Protein AF-A0A847C8D7-F1 (afdb_monomer_lite)

pLDDT: mean 75.86, std 12.77, range [42.84, 92.31]

Foldseek 3Di:
DDDDDDPDDDPPDDVVNVVVVVVCCDVLPDLVVLQVLLVVLQVLLVVLQVVLVVLVVCCVVCVVPDPPPSVVSNVCSNVSSVVSNVSSVVSVVVSVVSVVVVPDPPDDCPDDPDDPPPPDDDD

Radius of gyration: 29.94 Å; chains: 1; bounding box: 91×59×67 Å

Structure (mmCIF, N/CA/C/O backbone):
data_AF-A0A847C8D7-F1
#
_entry.id   AF-A0A847C8D7-F1
#
loop_
_atom_site.group_PDB
_atom_site.id
_atom_site.type_symbol
_atom_site.label_atom_id
_atom_site.label_alt_id
_atom_site.label_comp_id
_atom_site.label_asym_id
_atom_site.label_entity_id
_atom_site.label_seq_id
_atom_site.pdbx_PDB_ins_code
_atom_site.Cartn_x
_atom_site.Cartn_y
_atom_site.Cartn_z
_atom_site.occupancy
_atom_site.B_iso_or_equiv
_atom_site.auth_seq_id
_atom_site.auth_comp_id
_atom_site.auth_asym_id
_atom_site.auth_atom_id
_atom_site.pdbx_PDB_model_num
ATOM 1 N N . VAL A 1 1 ? -31.766 29.082 33.097 1.00 53.59 1 VAL A N 1
ATOM 2 C CA . VAL A 1 1 ? -30.942 28.208 33.970 1.00 53.59 1 VAL A CA 1
ATOM 3 C C . VAL A 1 1 ? -29.556 28.835 34.082 1.00 53.5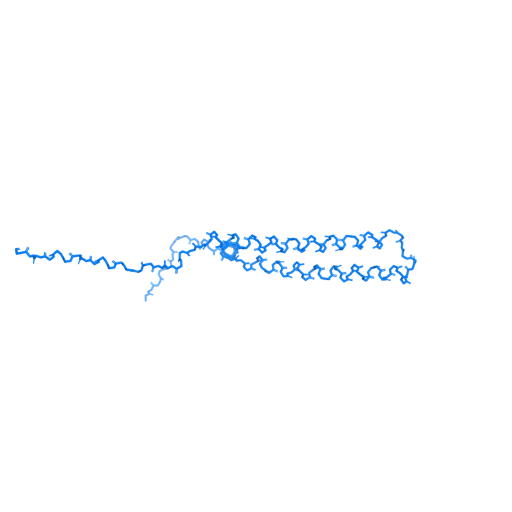9 1 VAL A C 1
ATOM 5 O O . VAL A 1 1 ? -28.876 28.913 33.071 1.00 53.59 1 VAL A O 1
ATOM 8 N N . GLN A 1 2 ? -29.170 29.376 35.245 1.00 43.12 2 GLN A N 1
ATOM 9 C CA . GLN A 1 2 ? -27.840 29.980 35.447 1.00 43.12 2 GLN A CA 1
ATOM 10 C C . GLN A 1 2 ? -26.783 28.876 35.597 1.00 43.12 2 GLN A C 1
ATOM 12 O O . GLN A 1 2 ? -26.901 28.018 36.472 1.00 43.12 2 GLN A O 1
ATOM 17 N N . HIS A 1 3 ? -25.760 28.873 34.744 1.00 52.81 3 HIS A N 1
ATOM 18 C CA . HIS A 1 3 ? -24.641 27.939 34.854 1.00 52.81 3 HIS A CA 1
ATOM 19 C C . HIS A 1 3 ? -23.623 28.470 35.869 1.00 52.81 3 HIS A C 1
ATOM 21 O O . HIS A 1 3 ? -22.976 29.485 35.635 1.00 52.81 3 HIS A O 1
ATOM 27 N N . ARG A 1 4 ? -23.498 27.790 37.017 1.00 53.84 4 ARG A N 1
ATOM 28 C CA . ARG A 1 4 ? -22.415 28.040 37.977 1.00 53.84 4 ARG A CA 1
ATOM 29 C C . ARG A 1 4 ? -21.088 27.601 37.366 1.00 53.84 4 ARG A C 1
ATOM 31 O O . ARG A 1 4 ? -20.943 26.448 36.959 1.00 53.84 4 ARG A O 1
ATOM 38 N N . GLU A 1 5 ? -20.119 28.504 37.356 1.00 59.75 5 GLU A N 1
ATOM 39 C CA . GLU A 1 5 ? -18.750 28.210 36.947 1.00 59.75 5 GLU A CA 1
ATOM 40 C C . GLU A 1 5 ? -18.086 27.257 37.960 1.00 59.75 5 GLU A C 1
ATOM 42 O O . GLU A 1 5 ? -18.267 27.383 39.177 1.00 59.75 5 GLU A O 1
ATOM 47 N N . ARG A 1 6 ? -17.385 26.227 37.466 1.00 62.72 6 ARG A N 1
ATOM 48 C CA . ARG A 1 6 ? -16.833 25.145 38.301 1.00 62.72 6 ARG A CA 1
ATOM 49 C C . ARG A 1 6 ? -15.727 25.690 39.214 1.00 62.72 6 ARG A C 1
ATOM 51 O O . ARG A 1 6 ? -14.747 26.237 38.727 1.00 62.72 6 ARG A O 1
ATOM 58 N N . LYS A 1 7 ? -15.857 25.485 40.532 1.00 63.56 7 LYS A N 1
ATOM 59 C CA . LYS A 1 7 ? -14.895 25.972 41.542 1.00 63.56 7 LYS A CA 1
ATOM 60 C C . LYS A 1 7 ? -13.564 25.206 41.583 1.00 63.56 7 LYS A C 1
ATOM 62 O O . LYS A 1 7 ? -12.594 25.744 42.102 1.00 63.56 7 LYS A O 1
ATOM 67 N N . THR A 1 8 ? -13.485 23.988 41.042 1.00 54.38 8 THR A N 1
ATOM 68 C CA . THR A 1 8 ? -12.250 23.185 40.989 1.00 54.38 8 THR A CA 1
ATOM 69 C C . THR A 1 8 ? -12.265 22.208 39.805 1.00 54.38 8 THR A C 1
ATOM 71 O O . THR A 1 8 ? -13.319 21.721 39.396 1.00 54.38 8 THR A O 1
ATOM 74 N N . GLY A 1 9 ? -11.074 21.923 39.260 1.00 57.12 9 GLY A N 1
ATOM 75 C CA . GLY A 1 9 ? -10.845 20.986 38.152 1.00 57.12 9 GLY A CA 1
ATOM 76 C C . GLY A 1 9 ? -10.686 21.674 36.792 1.00 57.12 9 GLY A C 1
ATOM 77 O O . GLY A 1 9 ? -11.653 22.158 36.208 1.00 57.12 9 GLY A O 1
ATOM 78 N N . ARG A 1 10 ? -9.4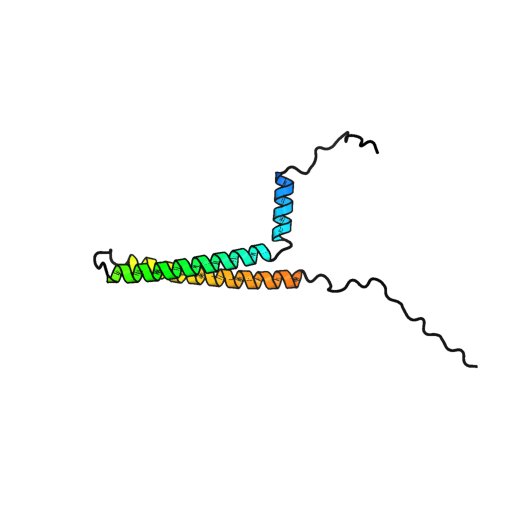59 21.690 36.250 1.00 61.09 10 ARG A N 1
ATOM 79 C CA . ARG A 1 10 ? -9.229 22.068 34.844 1.00 61.09 10 ARG A CA 1
ATOM 80 C C . ARG A 1 10 ? -9.897 21.028 33.947 1.00 61.09 10 ARG A C 1
ATOM 82 O O . ARG A 1 10 ? -9.841 19.840 34.257 1.00 61.09 10 ARG A O 1
ATOM 89 N N . SER A 1 11 ? -10.501 21.463 32.837 1.00 60.19 11 SER A N 1
ATOM 90 C CA . SER A 1 11 ? -10.960 20.558 31.777 1.00 60.19 11 SER A CA 1
ATOM 91 C C . SER A 1 11 ? -9.861 19.531 31.489 1.00 60.19 11 SER A C 1
ATOM 93 O O . SER A 1 11 ? -8.784 19.880 31.007 1.00 60.19 11 SER A O 1
ATOM 95 N N . GLY A 1 12 ? -10.117 18.259 31.813 1.00 59.88 12 GLY A N 1
ATOM 96 C CA . GLY A 1 12 ? -9.187 17.158 31.541 1.00 59.88 12 GLY A CA 1
ATOM 97 C C . GLY A 1 12 ? -9.039 16.865 30.047 1.00 59.88 12 GLY A C 1
ATOM 98 O O . GLY A 1 12 ? -8.253 16.001 29.671 1.00 59.88 12 GLY A O 1
ATOM 99 N N . TYR A 1 13 ? -9.789 17.588 29.217 1.00 56.97 13 TYR A N 1
ATOM 100 C CA . TYR A 1 13 ? -9.870 17.489 27.775 1.00 56.97 13 TYR A CA 1
ATOM 101 C C . TYR A 1 13 ? -9.091 18.641 27.140 1.00 56.97 13 TYR A C 1
ATOM 103 O O . TYR A 1 13 ? -9.632 19.663 26.728 1.00 56.97 13 TYR A O 1
ATOM 111 N N . THR A 1 14 ? -7.774 18.484 27.089 1.00 79.81 14 THR A N 1
ATOM 112 C CA . THR A 1 14 ? -6.916 19.285 26.212 1.00 79.81 14 THR A CA 1
ATOM 113 C C . THR A 1 14 ? -7.207 18.900 24.758 1.00 79.81 14 THR A C 1
ATOM 115 O O . THR A 1 14 ? -7.529 17.741 24.499 1.00 79.81 14 THR A O 1
ATOM 118 N N . LEU A 1 15 ? -7.028 19.808 23.790 1.00 76.94 15 LEU A N 1
ATOM 119 C CA . LEU A 1 15 ? -7.210 19.493 22.359 1.00 76.94 15 LEU A CA 1
ATOM 120 C C . LEU A 1 15 ? -6.427 18.240 21.925 1.00 76.94 15 LEU A C 1
ATOM 122 O O . LEU A 1 15 ? -6.961 17.396 21.216 1.00 76.94 15 LEU A O 1
ATOM 126 N N . LYS A 1 16 ? -5.207 18.047 22.450 1.00 81.62 16 LYS A N 1
ATOM 127 C CA . LYS A 1 16 ? -4.421 16.811 22.267 1.00 81.62 16 LYS A CA 1
ATOM 128 C C . LYS A 1 16 ? -5.138 15.551 22.761 1.00 81.62 16 LYS A C 1
ATOM 130 O O . LYS A 1 16 ? -5.079 14.520 22.102 1.00 81.62 16 LYS A O 1
ATOM 135 N N . LYS A 1 17 ? -5.801 15.625 23.916 1.00 77.25 17 LYS A N 1
ATOM 136 C CA . LYS A 1 17 ? -6.544 14.502 24.501 1.00 77.25 17 LYS A CA 1
ATOM 137 C C . LYS A 1 17 ? -7.812 14.199 23.710 1.00 77.25 17 LYS A C 1
ATOM 139 O O . LYS A 1 17 ? -8.094 13.026 23.513 1.00 77.25 17 LYS A O 1
ATOM 144 N N . LEU A 1 18 ? -8.518 15.220 23.208 1.00 81.19 18 LEU A N 1
ATOM 145 C CA . LEU A 1 18 ? -9.625 15.020 22.262 1.00 81.19 18 LEU A CA 1
ATOM 146 C C . LEU A 1 18 ? -9.145 14.351 20.976 1.00 81.19 18 LEU A C 1
ATOM 148 O O . LEU A 1 18 ? -9.767 13.394 20.534 1.00 81.19 18 LEU A O 1
ATOM 152 N N . LEU A 1 19 ? -8.042 14.830 20.396 1.00 80.69 19 LEU A N 1
ATOM 153 C CA . LEU A 1 19 ? -7.523 14.292 19.141 1.00 80.69 19 LEU A CA 1
ATOM 154 C C . LEU A 1 19 ? -7.061 12.838 19.302 1.00 80.69 19 LEU A C 1
ATOM 156 O O . LEU A 1 19 ? -7.376 12.009 18.460 1.00 80.69 19 LEU A O 1
ATOM 160 N N . SER A 1 20 ? -6.397 12.518 20.417 1.00 78.94 20 SER A N 1
ATOM 161 C CA . SER A 1 20 ? -6.005 11.148 20.774 1.00 78.94 20 SER A CA 1
ATOM 162 C C . SER A 1 20 ? -7.210 10.234 21.027 1.00 78.94 20 SER A C 1
ATOM 164 O O . SER A 1 20 ? -7.201 9.081 20.605 1.00 78.94 20 SER A O 1
ATOM 166 N N . LEU A 1 21 ? -8.262 10.735 21.683 1.00 77.75 21 LEU A N 1
ATOM 167 C CA . LEU A 1 21 ? -9.508 9.988 21.883 1.00 77.75 21 LEU A CA 1
ATOM 168 C C . LEU A 1 21 ? -10.248 9.742 20.569 1.00 77.75 21 LEU A C 1
ATOM 170 O O . LEU A 1 21 ? -10.801 8.662 20.367 1.00 77.75 21 LEU A O 1
ATOM 174 N N . TRP A 1 22 ? -10.258 10.732 19.682 1.00 77.12 22 TRP A N 1
ATOM 175 C CA . TRP A 1 22 ? -10.896 10.637 18.378 1.00 77.12 22 TRP A CA 1
ATOM 176 C C . TRP A 1 22 ? -10.128 9.698 17.448 1.00 77.12 22 TRP A C 1
ATOM 178 O O . TRP A 1 22 ? -10.748 8.833 16.838 1.00 77.12 22 TRP A O 1
ATOM 188 N N . SER A 1 23 ? -8.791 9.783 17.412 1.00 69.44 23 SER A N 1
ATOM 189 C CA . SER A 1 23 ? -7.954 8.852 16.649 1.00 69.44 23 SER A CA 1
ATOM 190 C C . SER A 1 23 ? -8.113 7.425 17.160 1.00 69.44 23 SER A C 1
ATOM 192 O O . SER A 1 23 ? -8.347 6.536 16.354 1.00 69.44 23 SER A O 1
ATOM 194 N N . ASN A 1 24 ? -8.084 7.204 18.483 1.00 69.50 24 ASN A N 1
ATOM 195 C CA . ASN A 1 24 ? -8.335 5.877 19.051 1.00 69.50 24 ASN A CA 1
ATOM 196 C C . ASN A 1 24 ? -9.715 5.345 18.669 1.00 69.50 24 ASN A C 1
ATOM 198 O O . ASN A 1 24 ? -9.816 4.181 18.311 1.00 69.50 24 ASN A O 1
ATOM 202 N N . ASN A 1 25 ? -10.765 6.170 18.706 1.00 65.56 25 ASN A N 1
ATOM 203 C CA . ASN A 1 25 ? -12.099 5.753 18.268 1.00 65.56 25 ASN A CA 1
ATOM 204 C C . ASN A 1 25 ? -12.149 5.416 16.772 1.00 65.56 25 ASN A C 1
ATOM 206 O O . ASN A 1 25 ? -12.782 4.439 16.387 1.00 65.56 25 ASN A O 1
ATOM 210 N N . LEU A 1 26 ? -11.470 6.194 15.928 1.00 67.44 26 LEU A N 1
ATOM 211 C CA . LEU A 1 26 ? -11.424 5.972 14.483 1.00 67.44 26 LEU A CA 1
ATOM 212 C C . LEU A 1 26 ? -10.781 4.636 14.120 1.00 67.44 26 LEU A C 1
ATOM 214 O O . LEU A 1 26 ? -11.299 3.919 13.267 1.00 67.44 26 LEU A O 1
ATOM 218 N N . THR A 1 27 ? -9.674 4.288 14.778 1.00 67.25 27 THR A N 1
ATOM 219 C CA . THR A 1 27 ? -9.013 2.995 14.576 1.00 67.25 27 THR A CA 1
ATOM 220 C C . THR A 1 27 ? -9.757 1.856 15.274 1.00 67.25 27 THR A C 1
ATOM 222 O O . THR A 1 27 ? -9.731 0.732 14.784 1.00 67.25 27 THR A O 1
ATOM 225 N N . ALA A 1 28 ? -10.428 2.124 16.401 1.00 59.12 28 ALA A N 1
ATOM 226 C CA . ALA A 1 28 ? -11.088 1.103 17.214 1.00 59.12 28 ALA A CA 1
ATOM 227 C C . ALA A 1 28 ? -12.526 0.773 16.800 1.00 59.12 28 ALA A C 1
ATOM 229 O O . ALA A 1 28 ? -13.002 -0.273 17.239 1.00 59.12 28 ALA A O 1
ATOM 230 N N . PHE A 1 29 ? -13.194 1.600 15.976 1.00 57.75 29 PHE A N 1
ATOM 231 C CA . PHE A 1 29 ? -14.596 1.423 15.529 1.00 57.75 29 PHE A CA 1
ATOM 232 C C . PHE A 1 29 ? -14.804 1.397 14.002 1.00 57.75 29 PHE A C 1
ATOM 234 O O . PHE A 1 29 ? -15.944 1.446 13.538 1.00 57.75 29 PHE A O 1
ATOM 241 N N . SER A 1 30 ? -13.751 1.353 13.177 1.00 63.88 30 SER A N 1
ATOM 242 C CA . SER A 1 30 ? -13.926 1.428 11.720 1.00 63.88 30 SER A CA 1
ATOM 243 C C . SER A 1 30 ? -12.900 0.660 10.895 1.00 63.88 30 SER A C 1
ATOM 245 O O . SER A 1 30 ? -11.699 0.697 11.123 1.00 63.88 30 SER A O 1
ATOM 247 N N . VAL A 1 31 ? -13.415 0.040 9.835 1.00 67.56 31 VAL A N 1
ATOM 248 C CA . VAL A 1 31 ? -12.674 -0.644 8.757 1.00 67.56 31 VAL A CA 1
ATOM 249 C C . VAL A 1 31 ? -12.183 0.325 7.673 1.00 67.56 31 VAL A C 1
ATOM 251 O O . VAL A 1 31 ? -11.422 -0.046 6.782 1.00 67.56 31 VAL A O 1
ATOM 254 N N . ILE A 1 32 ? -12.632 1.581 7.743 1.00 71.00 32 ILE A N 1
ATOM 255 C CA . ILE A 1 32 ? -12.353 2.650 6.778 1.00 71.00 32 ILE A CA 1
ATOM 256 C C . ILE A 1 32 ? -10.846 2.939 6.637 1.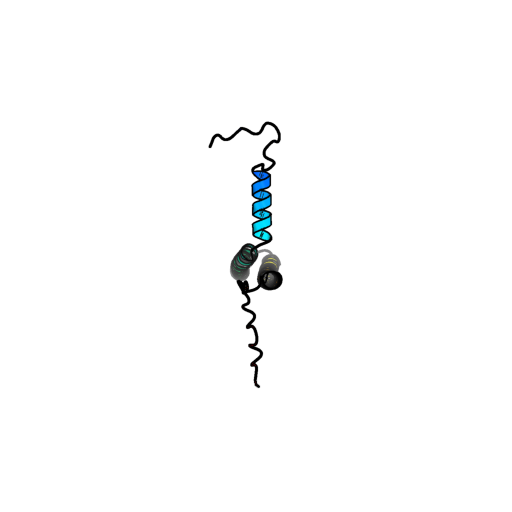00 71.00 32 ILE A C 1
ATOM 258 O O . ILE A 1 32 ? -10.383 2.986 5.496 1.00 71.00 32 ILE A O 1
ATOM 262 N N . PRO A 1 33 ? -10.050 3.079 7.723 1.00 70.75 33 PRO A N 1
ATOM 263 C CA . PRO A 1 33 ? -8.612 3.349 7.607 1.00 70.75 33 PRO A CA 1
ATOM 264 C C . PRO A 1 33 ? -7.885 2.238 6.845 1.00 70.75 33 PRO A C 1
ATOM 266 O O . PRO A 1 33 ? -7.015 2.494 6.014 1.00 70.75 33 PRO A O 1
ATOM 269 N N . LEU A 1 34 ? -8.302 0.999 7.097 1.00 70.81 34 LEU A N 1
ATOM 270 C CA . LEU A 1 34 ? -7.740 -0.196 6.492 1.00 70.81 34 LEU A CA 1
ATOM 271 C C . LEU A 1 34 ? -8.032 -0.245 4.989 1.00 70.81 34 LEU A C 1
ATOM 273 O O . LEU A 1 34 ? -7.130 -0.469 4.191 1.00 70.81 34 LEU A O 1
ATOM 277 N N . ARG A 1 35 ? -9.272 0.068 4.599 1.00 76.88 35 ARG A N 1
ATOM 278 C CA . ARG A 1 35 ? -9.691 0.107 3.195 1.00 76.88 35 ARG A CA 1
ATOM 279 C C . ARG A 1 35 ? -8.985 1.218 2.408 1.00 76.88 35 ARG A C 1
ATOM 281 O O . ARG A 1 35 ? -8.602 0.998 1.262 1.00 76.88 35 ARG A O 1
ATOM 288 N N . ILE A 1 36 ? -8.760 2.386 3.019 1.00 79.38 36 ILE A N 1
ATOM 289 C CA . ILE A 1 36 ? -7.968 3.474 2.416 1.00 79.38 36 ILE A CA 1
ATOM 290 C C . ILE A 1 36 ? -6.526 3.015 2.169 1.00 79.38 36 ILE A C 1
ATOM 292 O O . ILE A 1 36 ? -6.002 3.221 1.075 1.00 79.38 36 ILE A O 1
ATOM 296 N N . ALA A 1 37 ? -5.899 2.353 3.146 1.00 76.94 37 ALA A N 1
ATOM 297 C CA . ALA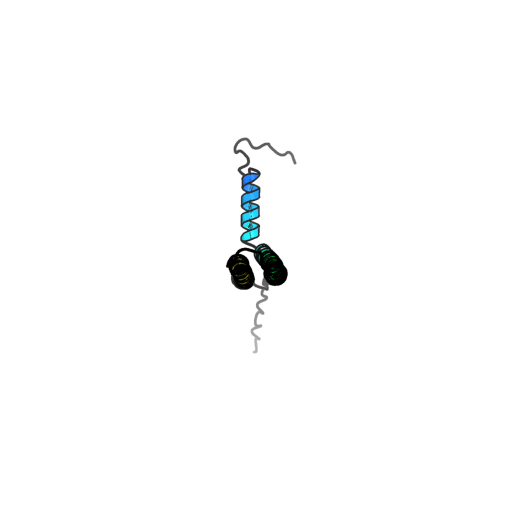 A 1 37 ? -4.545 1.825 2.994 1.00 76.94 37 ALA A CA 1
ATOM 298 C C . ALA A 1 37 ? -4.449 0.803 1.847 1.00 76.94 37 ALA A C 1
ATOM 300 O O . ALA A 1 37 ? -3.499 0.855 1.067 1.00 76.94 37 ALA A O 1
ATOM 301 N N . THR A 1 38 ? -5.455 -0.062 1.682 1.00 80.50 38 THR A N 1
ATOM 302 C CA . THR A 1 38 ? -5.535 -1.010 0.560 1.00 80.50 38 THR A CA 1
ATOM 303 C C . THR A 1 38 ? -5.587 -0.302 -0.797 1.00 80.50 38 THR A C 1
ATOM 305 O O . THR A 1 38 ? -4.850 -0.677 -1.709 1.00 80.50 38 THR A O 1
ATOM 308 N N . PHE A 1 39 ? -6.410 0.743 -0.940 1.00 84.94 39 PHE A N 1
ATOM 309 C CA . PHE A 1 39 ? -6.494 1.518 -2.186 1.00 84.94 39 PHE A CA 1
ATOM 310 C C . PHE A 1 39 ? -5.193 2.260 -2.505 1.00 84.94 39 PHE A C 1
ATOM 312 O O . PHE A 1 39 ? -4.753 2.258 -3.654 1.00 84.94 39 PHE A O 1
ATOM 319 N N . ILE A 1 40 ? -4.552 2.851 -1.493 1.00 86.00 40 ILE A N 1
ATOM 320 C CA . ILE A 1 40 ? -3.250 3.509 -1.657 1.00 86.00 40 ILE A CA 1
ATOM 321 C C . ILE A 1 40 ? -2.195 2.485 -2.087 1.00 86.00 40 ILE A C 1
ATOM 323 O O . ILE A 1 40 ? -1.483 2.720 -3.061 1.00 86.00 40 ILE A O 1
ATOM 327 N N . GLY A 1 41 ? -2.124 1.332 -1.414 1.00 84.81 41 GLY A N 1
ATOM 328 C CA . GLY A 1 41 ? -1.188 0.258 -1.755 1.00 84.81 41 GLY A CA 1
ATOM 329 C C . GLY A 1 41 ? -1.377 -0.259 -3.183 1.00 84.81 41 GLY A C 1
ATOM 330 O O . GLY A 1 41 ? -0.399 -0.455 -3.904 1.00 84.81 41 GLY A O 1
ATOM 331 N N . MET A 1 42 ? -2.627 -0.396 -3.631 1.00 86.44 42 MET A N 1
ATOM 332 C CA . MET A 1 42 ? -2.943 -0.765 -5.012 1.00 86.44 42 MET A CA 1
ATOM 333 C C . MET A 1 42 ? -2.464 0.302 -6.009 1.00 86.44 42 MET A C 1
ATOM 335 O O . MET A 1 42 ? -1.805 -0.039 -6.988 1.00 86.44 42 MET A O 1
ATOM 339 N N . GLY A 1 43 ? -2.721 1.587 -5.743 1.00 89.88 43 GLY A N 1
ATOM 340 C CA . GLY A 1 43 ? -2.245 2.684 -6.594 1.00 89.88 43 GLY A CA 1
ATOM 341 C C . GLY A 1 43 ? -0.717 2.741 -6.696 1.00 89.88 43 GLY A C 1
ATOM 342 O O . GLY A 1 43 ? -0.171 2.848 -7.793 1.00 89.88 43 GLY A O 1
ATOM 343 N N . VAL A 1 44 ? -0.016 2.592 -5.568 1.00 87.31 44 VAL A N 1
ATOM 344 C CA . VAL A 1 44 ? 1.456 2.552 -5.523 1.00 87.31 44 VAL A CA 1
ATOM 345 C C . VAL A 1 44 ? 2.005 1.349 -6.290 1.00 87.31 44 VAL A C 1
ATOM 347 O O . VAL A 1 44 ? 2.989 1.494 -7.012 1.00 87.31 44 VAL A O 1
ATOM 350 N N . SER A 1 45 ? 1.364 0.181 -6.189 1.00 88.94 45 SER A N 1
ATOM 351 C CA . SER A 1 45 ? 1.768 -1.012 -6.940 1.00 88.94 45 SER A CA 1
ATOM 352 C C . SER A 1 45 ? 1.661 -0.806 -8.454 1.00 88.94 45 SER A C 1
ATOM 354 O O . SER A 1 45 ? 2.599 -1.124 -9.183 1.00 88.94 45 SER A O 1
ATOM 356 N N . VAL A 1 46 ? 0.571 -0.192 -8.932 1.00 90.81 46 VAL A N 1
ATOM 357 C CA . VAL A 1 46 ? 0.396 0.133 -10.359 1.00 90.81 46 VAL A CA 1
ATOM 358 C C . VAL A 1 46 ? 1.481 1.094 -10.842 1.00 90.81 46 VAL A C 1
ATOM 360 O O . VAL A 1 46 ? 2.091 0.855 -11.882 1.00 90.81 46 VAL A O 1
ATOM 363 N N . ILE A 1 47 ? 1.767 2.152 -10.078 1.00 90.75 47 ILE A N 1
ATOM 364 C CA . ILE A 1 47 ? 2.830 3.107 -10.419 1.00 90.75 47 ILE A CA 1
ATOM 365 C C . ILE A 1 47 ? 4.192 2.401 -10.460 1.00 90.75 47 ILE A C 1
ATOM 367 O O . ILE A 1 47 ? 4.937 2.588 -11.418 1.00 90.75 47 ILE A O 1
ATOM 371 N N . GLY A 1 48 ? 4.494 1.558 -9.467 1.00 88.31 48 GLY A N 1
ATOM 372 C CA . GLY A 1 48 ? 5.727 0.768 -9.409 1.00 88.31 48 GLY A CA 1
ATOM 373 C C . GLY A 1 48 ? 5.882 -0.199 -10.586 1.00 88.31 48 GLY A C 1
ATOM 374 O O . GLY A 1 48 ? 6.976 -0.376 -11.117 1.00 88.31 48 GLY A O 1
ATOM 375 N N . PHE A 1 49 ? 4.782 -0.796 -11.043 1.00 87.25 49 PHE A N 1
ATOM 376 C CA . PHE A 1 49 ? 4.788 -1.671 -12.211 1.00 87.25 49 PHE A CA 1
ATOM 377 C C . PHE A 1 49 ? 5.062 -0.896 -13.508 1.00 87.25 49 PHE A C 1
ATOM 379 O O . PHE A 1 49 ? 5.878 -1.322 -14.325 1.00 87.25 49 PHE A O 1
ATOM 386 N N . ILE A 1 50 ? 4.437 0.273 -13.678 1.00 92.31 50 ILE A N 1
ATOM 387 C CA . ILE A 1 50 ? 4.684 1.150 -14.831 1.00 92.31 50 ILE A CA 1
ATOM 388 C C . ILE A 1 50 ? 6.145 1.606 -14.849 1.00 92.31 50 ILE A C 1
ATOM 390 O O . ILE A 1 50 ? 6.796 1.529 -15.891 1.00 92.31 50 ILE A O 1
ATOM 394 N N . THR A 1 51 ? 6.691 2.040 -13.710 1.00 87.69 51 THR A N 1
ATOM 395 C CA . THR A 1 51 ? 8.093 2.470 -13.639 1.00 87.69 51 THR A CA 1
ATOM 396 C C . THR A 1 51 ? 9.056 1.320 -13.918 1.00 87.69 51 THR A C 1
ATOM 398 O O . THR A 1 51 ? 10.040 1.543 -14.617 1.00 87.69 51 THR A O 1
ATOM 401 N N . ALA A 1 52 ? 8.753 0.090 -13.488 1.00 88.62 52 ALA A N 1
ATOM 402 C CA . ALA A 1 52 ? 9.556 -1.084 -13.832 1.00 88.62 52 ALA A CA 1
ATOM 403 C C . ALA A 1 52 ? 9.614 -1.318 -15.352 1.00 88.62 52 ALA A C 1
ATOM 405 O O . ALA A 1 52 ? 10.699 -1.522 -15.900 1.00 88.62 52 ALA A O 1
ATOM 406 N N . ILE A 1 53 ? 8.472 -1.231 -16.047 1.00 89.25 53 ILE A N 1
ATOM 407 C CA . ILE A 1 53 ? 8.415 -1.340 -17.515 1.00 89.25 53 ILE A CA 1
ATOM 408 C C . ILE A 1 53 ? 9.249 -0.234 -18.164 1.00 89.25 53 ILE A C 1
ATOM 410 O O . ILE A 1 53 ? 10.060 -0.516 -19.046 1.00 89.25 53 ILE A O 1
ATOM 414 N N . VAL A 1 54 ? 9.091 1.013 -17.712 1.00 89.44 54 VAL A N 1
ATOM 415 C CA . VAL A 1 54 ? 9.857 2.153 -18.234 1.00 89.44 54 VAL A CA 1
ATOM 416 C C . VAL A 1 54 ? 11.358 1.937 -18.049 1.00 89.44 54 VAL A C 1
ATOM 418 O O . VAL A 1 54 ? 12.117 2.183 -18.981 1.00 89.44 54 VAL A O 1
ATOM 421 N N . THR A 1 55 ? 11.806 1.429 -16.898 1.00 87.00 55 THR A N 1
ATOM 422 C CA . THR A 1 55 ? 13.223 1.118 -16.657 1.00 87.00 55 THR A CA 1
ATOM 423 C C . THR A 1 55 ? 13.749 0.055 -17.622 1.00 87.00 55 THR A C 1
ATOM 425 O O . THR A 1 55 ? 14.850 0.210 -18.153 1.00 87.00 55 THR A O 1
ATOM 428 N N . VAL A 1 56 ? 12.968 -0.994 -17.897 1.00 86.12 56 VAL A N 1
ATOM 429 C CA . VAL A 1 56 ? 13.347 -2.043 -18.858 1.00 86.12 56 VAL A CA 1
ATOM 430 C C . VAL A 1 56 ? 13.440 -1.479 -20.277 1.00 86.12 56 VAL A C 1
ATOM 432 O O . VAL A 1 56 ? 14.451 -1.682 -20.947 1.00 86.12 56 VAL A O 1
ATOM 435 N N . VAL A 1 57 ? 12.433 -0.721 -20.722 1.00 88.38 57 VAL A N 1
ATOM 436 C CA . VAL A 1 57 ? 12.434 -0.074 -22.046 1.00 88.38 57 VAL A CA 1
ATOM 437 C C . VAL A 1 57 ? 13.609 0.896 -22.176 1.00 88.38 57 VAL A C 1
ATOM 439 O O . VAL A 1 57 ? 14.288 0.907 -23.200 1.00 88.38 57 VAL A O 1
ATOM 442 N N . ASN A 1 58 ? 13.903 1.667 -21.129 1.00 86.25 58 ASN A N 1
ATOM 443 C CA . ASN A 1 58 ? 15.004 2.621 -21.142 1.00 86.25 58 ASN A CA 1
ATOM 444 C C . ASN A 1 58 ? 16.369 1.932 -21.308 1.00 86.25 58 ASN A C 1
ATOM 446 O O . ASN A 1 58 ? 17.191 2.414 -22.080 1.00 86.25 58 ASN A O 1
ATOM 450 N N . LYS A 1 59 ? 16.601 0.780 -20.660 1.00 84.19 59 LYS A N 1
ATOM 451 C CA . LYS A 1 59 ? 17.836 -0.008 -20.849 1.00 84.19 59 LYS A CA 1
ATOM 452 C C . LYS A 1 59 ? 17.959 -0.584 -22.263 1.00 84.19 59 LYS A C 1
ATOM 454 O O . LYS A 1 59 ? 19.075 -0.715 -22.753 1.00 84.19 59 LYS A O 1
ATOM 459 N N . LEU A 1 60 ? 16.843 -0.921 -22.916 1.00 83.88 60 LEU A N 1
ATOM 460 C CA . LEU A 1 60 ? 16.852 -1.394 -24.306 1.00 83.88 60 LEU A CA 1
ATOM 461 C C . LEU A 1 60 ? 17.179 -0.271 -25.301 1.00 83.88 60 LEU A C 1
ATOM 463 O O . LEU A 1 60 ? 17.865 -0.520 -26.287 1.00 83.88 60 LEU A O 1
ATOM 467 N N . LEU A 1 61 ? 16.699 0.950 -25.044 1.00 87.94 61 LEU A N 1
ATOM 468 C CA . LEU A 1 61 ? 16.937 2.116 -25.904 1.00 87.94 61 LEU A CA 1
ATOM 469 C C . LEU A 1 61 ? 18.295 2.785 -25.655 1.00 87.94 61 LEU A C 1
ATOM 471 O O . LEU A 1 61 ? 18.874 3.343 -26.582 1.00 87.94 61 LEU A O 1
ATOM 475 N N . HIS A 1 62 ? 18.809 2.715 -24.425 1.00 82.94 62 HIS A N 1
ATOM 476 C CA . HIS A 1 62 ? 20.081 3.310 -24.020 1.00 82.94 62 HIS A CA 1
ATOM 477 C C . HIS A 1 62 ? 21.011 2.225 -23.453 1.00 82.94 62 HIS A C 1
ATOM 479 O O . HIS A 1 62 ? 21.034 1.986 -22.241 1.00 82.94 62 HIS A O 1
ATOM 485 N N . PRO A 1 63 ? 21.814 1.566 -24.308 1.00 76.38 63 PRO A N 1
ATOM 486 C CA . PRO A 1 63 ? 22.764 0.542 -23.873 1.00 76.38 63 PRO A CA 1
ATOM 487 C C . PRO A 1 63 ? 23.826 1.076 -22.903 1.00 76.38 63 PRO A C 1
ATOM 489 O O . PRO A 1 63 ? 24.363 0.309 -22.108 1.00 76.38 63 PRO A O 1
ATOM 492 N N . GLU A 1 64 ? 24.079 2.388 -22.938 1.00 79.69 64 GLU A N 1
ATOM 493 C CA . GLU A 1 64 ? 25.106 3.095 -22.158 1.00 79.69 64 GLU A CA 1
ATOM 494 C C . GLU A 1 64 ? 24.813 3.161 -20.652 1.00 79.69 64 GLU A C 1
ATOM 496 O O . GLU A 1 64 ? 25.674 3.526 -19.852 1.00 79.69 64 GLU A O 1
ATOM 501 N N . VAL A 1 65 ? 23.596 2.799 -20.236 1.00 75.31 65 VAL A N 1
ATOM 502 C CA . VAL A 1 65 ? 23.222 2.745 -18.821 1.00 75.31 65 VAL A CA 1
ATOM 503 C C . VAL A 1 65 ? 24.029 1.651 -18.124 1.00 75.31 65 VAL A C 1
ATOM 505 O O . VAL A 1 65 ? 24.024 0.505 -18.569 1.00 75.31 65 VAL A O 1
ATOM 508 N N . MET A 1 66 ? 24.652 1.988 -16.993 1.00 77.94 66 MET A N 1
ATOM 509 C CA . MET A 1 66 ? 25.493 1.080 -16.205 1.00 77.94 66 MET A CA 1
ATOM 510 C C . MET A 1 66 ? 24.847 -0.299 -16.004 1.00 77.94 66 MET A C 1
ATOM 512 O O . MET A 1 66 ? 23.673 -0.418 -15.623 1.00 77.94 66 MET A O 1
ATOM 516 N N . ASP A 1 67 ? 25.621 -1.347 -16.281 1.00 77.12 67 ASP A N 1
ATOM 517 C CA . ASP A 1 67 ? 25.149 -2.724 -16.190 1.00 77.12 67 ASP A CA 1
ATOM 518 C C . ASP A 1 67 ? 24.719 -3.084 -14.766 1.00 77.12 67 ASP A C 1
ATOM 520 O O . ASP A 1 67 ? 25.245 -2.589 -13.771 1.00 77.12 67 ASP A O 1
ATOM 524 N N . GLY A 1 68 ? 23.686 -3.917 -14.663 1.00 80.81 68 GLY A N 1
ATOM 525 C CA . GLY A 1 68 ? 23.112 -4.332 -13.383 1.00 80.81 68 GLY A CA 1
ATOM 526 C C . GLY A 1 68 ? 22.152 -3.323 -12.735 1.00 80.81 68 GLY A C 1
ATOM 527 O O . GLY A 1 68 ? 21.221 -3.752 -12.051 1.00 80.81 68 GLY A O 1
ATOM 528 N N . TRP A 1 69 ? 22.288 -2.011 -12.976 1.00 85.44 69 TRP A N 1
ATOM 529 C CA . TRP A 1 69 ? 21.431 -0.999 -12.330 1.00 85.44 69 TRP A CA 1
ATOM 530 C C . TRP A 1 69 ? 19.962 -1.128 -12.745 1.00 85.44 69 TRP A C 1
ATOM 532 O O . TRP A 1 69 ? 19.071 -1.218 -11.901 1.00 85.44 69 TRP A O 1
ATOM 542 N N . SER A 1 70 ? 19.712 -1.218 -14.053 1.00 84.00 70 SER A N 1
ATOM 543 C CA . SER A 1 70 ? 18.348 -1.309 -14.590 1.00 84.00 70 SER A CA 1
ATOM 544 C C . SER A 1 70 ? 17.650 -2.606 -14.173 1.00 84.00 70 SER A C 1
ATOM 546 O O . SER A 1 70 ? 16.475 -2.585 -13.816 1.00 84.00 70 SER A O 1
ATOM 548 N N . SER A 1 71 ? 18.375 -3.730 -14.148 1.00 84.12 71 SER A N 1
ATOM 549 C CA . SER A 1 71 ? 17.842 -5.014 -13.678 1.00 84.12 71 SER A CA 1
ATOM 550 C C . SER A 1 71 ? 17.566 -5.011 -12.175 1.00 84.12 71 SER A C 1
ATOM 552 O O . SER A 1 71 ? 16.534 -5.526 -11.752 1.00 84.12 71 SER A O 1
ATOM 554 N N . LEU A 1 72 ? 18.437 -4.398 -11.363 1.00 89.88 72 LEU A N 1
ATOM 555 C CA . LEU A 1 72 ? 18.236 -4.292 -9.917 1.00 89.88 72 LEU A CA 1
ATOM 556 C C . LEU A 1 72 ? 17.004 -3.440 -9.591 1.00 89.88 72 LEU A C 1
ATOM 558 O O . LEU A 1 72 ? 16.164 -3.857 -8.797 1.00 89.88 72 LEU A O 1
ATOM 562 N N . MET A 1 73 ? 16.873 -2.275 -10.234 1.00 87.19 73 MET A N 1
ATOM 563 C CA . MET A 1 73 ? 15.706 -1.406 -10.069 1.00 87.19 73 MET A CA 1
ATOM 564 C C . MET A 1 73 ? 14.421 -2.098 -10.530 1.00 87.19 73 MET A C 1
ATOM 566 O O . MET A 1 73 ? 13.425 -2.052 -9.813 1.00 87.19 73 MET A O 1
ATOM 570 N N . ALA A 1 74 ? 14.443 -2.795 -11.672 1.00 86.31 74 ALA A N 1
ATOM 571 C CA . ALA A 1 74 ? 13.282 -3.539 -12.155 1.00 86.31 74 ALA A CA 1
ATOM 572 C C . ALA A 1 74 ? 12.837 -4.621 -11.155 1.00 86.31 74 ALA A C 1
ATOM 574 O O . ALA A 1 74 ? 11.657 -4.684 -10.814 1.00 86.31 74 ALA A O 1
ATOM 575 N N . VAL A 1 75 ? 13.765 -5.427 -10.625 1.00 90.81 75 VAL A N 1
ATOM 576 C CA . VAL A 1 75 ? 13.445 -6.455 -9.619 1.00 90.81 75 VAL A CA 1
ATOM 577 C C . VAL A 1 75 ? 12.899 -5.822 -8.338 1.00 90.81 75 VAL A C 1
ATOM 579 O O . VAL A 1 75 ? 11.881 -6.283 -7.828 1.00 90.81 75 VAL A O 1
ATOM 582 N N . LEU A 1 76 ? 13.516 -4.747 -7.837 1.00 92.25 76 LEU A N 1
ATOM 583 C CA . LEU A 1 76 ? 13.042 -4.045 -6.639 1.00 92.25 76 LEU A CA 1
ATOM 584 C C . LEU A 1 76 ? 11.630 -3.484 -6.815 1.00 92.25 76 LEU A C 1
ATOM 586 O O . LEU A 1 76 ? 10.812 -3.607 -5.907 1.00 92.25 76 LEU A O 1
ATOM 590 N N . LEU A 1 77 ? 11.330 -2.896 -7.973 1.00 88.81 77 LEU A N 1
ATOM 591 C CA . LEU A 1 77 ? 10.011 -2.340 -8.268 1.00 88.81 77 LEU A CA 1
ATOM 592 C C . LEU A 1 77 ? 8.952 -3.433 -8.426 1.00 88.81 77 LEU A C 1
ATOM 594 O O . LEU A 1 77 ? 7.856 -3.295 -7.887 1.00 88.81 77 LEU A O 1
ATOM 598 N N . VAL A 1 78 ? 9.279 -4.542 -9.095 1.00 85.12 78 VAL A N 1
ATOM 599 C CA . VAL A 1 78 ? 8.367 -5.687 -9.245 1.00 85.12 78 VAL A CA 1
ATOM 600 C C . VAL A 1 78 ? 8.081 -6.337 -7.892 1.00 85.12 78 VAL A C 1
ATOM 602 O O . VAL A 1 78 ? 6.921 -6.530 -7.530 1.00 85.12 78 VAL A O 1
ATOM 605 N N . VAL A 1 79 ? 9.122 -6.640 -7.113 1.00 91.38 79 VAL A N 1
ATOM 606 C CA . VAL A 1 79 ? 8.976 -7.255 -5.786 1.00 91.38 79 VAL A CA 1
ATOM 607 C C . VAL A 1 79 ? 8.287 -6.291 -4.819 1.00 91.38 79 VAL A C 1
ATOM 609 O O . VAL A 1 79 ? 7.377 -6.695 -4.100 1.00 91.38 79 VAL A O 1
ATOM 612 N N . GLY A 1 80 ? 8.651 -5.009 -4.828 1.00 90.75 80 GLY A N 1
ATOM 613 C CA . GLY A 1 80 ? 8.006 -3.977 -4.016 1.00 90.75 80 GLY A CA 1
ATOM 614 C C . GLY A 1 80 ? 6.527 -3.798 -4.361 1.00 90.75 80 GLY A C 1
ATOM 615 O O . GLY A 1 80 ? 5.687 -3.733 -3.463 1.00 90.75 80 GLY A O 1
ATOM 616 N N . GLY A 1 81 ? 6.189 -3.798 -5.653 1.00 88.00 81 GLY A N 1
ATOM 617 C CA . GLY A 1 81 ? 4.809 -3.769 -6.132 1.00 88.00 81 GLY A CA 1
ATOM 618 C C . GLY A 1 81 ? 4.009 -4.991 -5.679 1.00 88.00 81 GLY A C 1
ATOM 619 O O . GLY A 1 81 ? 2.876 -4.836 -5.217 1.00 88.00 81 GLY A O 1
ATOM 620 N N . LEU A 1 82 ? 4.605 -6.187 -5.734 1.00 88.50 82 LEU A N 1
ATOM 621 C CA . LEU A 1 82 ? 3.995 -7.422 -5.234 1.00 88.50 82 LEU A CA 1
ATOM 622 C C . LEU A 1 82 ? 3.753 -7.367 -3.717 1.00 88.50 82 LEU A C 1
ATOM 624 O O . LEU A 1 82 ? 2.662 -7.704 -3.260 1.00 88.50 82 LEU A O 1
ATOM 628 N N . LEU A 1 83 ? 4.729 -6.896 -2.934 1.00 91.31 83 LEU A N 1
ATOM 629 C CA . LEU A 1 83 ? 4.589 -6.731 -1.483 1.00 91.31 83 LEU A CA 1
ATOM 630 C C . LEU A 1 83 ? 3.457 -5.757 -1.125 1.00 91.31 83 LEU A C 1
ATOM 632 O O . LEU A 1 83 ? 2.671 -6.045 -0.224 1.00 91.31 83 LEU A O 1
ATOM 636 N N . MET A 1 84 ? 3.320 -4.644 -1.852 1.00 86.88 84 MET A N 1
ATOM 637 C CA . MET A 1 84 ? 2.223 -3.687 -1.645 1.00 86.88 84 MET A CA 1
ATOM 638 C C . MET A 1 84 ? 0.846 -4.304 -1.926 1.00 86.88 84 MET A C 1
ATOM 640 O O . MET A 1 84 ? -0.097 -4.055 -1.172 1.00 86.88 84 MET A O 1
ATOM 644 N N . LEU A 1 85 ? 0.723 -5.155 -2.953 1.00 85.88 85 LEU A N 1
ATOM 645 C CA . LEU A 1 85 ? -0.518 -5.898 -3.215 1.00 85.88 85 LEU A CA 1
ATOM 646 C C . LEU A 1 85 ? -0.845 -6.869 -2.079 1.00 85.88 85 LEU A C 1
ATOM 648 O O . LEU A 1 85 ? -1.986 -6.909 -1.618 1.00 85.88 85 LEU A O 1
ATOM 652 N N . LEU A 1 86 ? 0.151 -7.617 -1.596 1.00 88.75 86 LEU A N 1
ATOM 653 C CA . LEU A 1 86 ? -0.022 -8.553 -0.483 1.00 88.75 86 LEU A CA 1
ATOM 654 C C . LEU A 1 86 ? -0.469 -7.835 0.796 1.00 88.75 86 LEU A C 1
ATOM 656 O O . LEU A 1 86 ? -1.397 -8.295 1.461 1.00 88.75 86 LEU A O 1
ATOM 660 N N . ILE A 1 87 ? 0.120 -6.676 1.108 1.00 87.19 87 ILE A N 1
ATOM 661 C CA . ILE A 1 87 ? -0.307 -5.833 2.235 1.00 87.19 87 ILE A CA 1
ATOM 662 C C . ILE A 1 87 ? -1.755 -5.364 2.048 1.00 87.19 87 ILE A C 1
ATOM 664 O O . ILE A 1 87 ? -2.530 -5.376 3.003 1.00 87.19 87 ILE A O 1
ATOM 668 N N . GLY A 1 88 ? -2.152 -5.007 0.825 1.00 84.00 88 GLY A N 1
ATOM 669 C CA . GLY A 1 88 ? -3.531 -4.637 0.517 1.00 84.00 88 GLY A CA 1
ATOM 670 C C . GLY A 1 88 ? -4.537 -5.757 0.812 1.00 84.00 88 GLY A C 1
ATOM 671 O O . GLY A 1 88 ? -5.556 -5.515 1.467 1.00 84.00 88 GLY A O 1
ATOM 672 N N . VAL A 1 89 ? -4.232 -6.987 0.383 1.00 84.25 89 VAL A N 1
ATOM 673 C CA . VAL A 1 89 ? -5.061 -8.177 0.651 1.00 84.25 89 VAL A CA 1
ATOM 674 C C . VAL A 1 89 ? -5.123 -8.484 2.149 1.00 84.25 89 VAL A C 1
ATOM 676 O O . VAL A 1 89 ? -6.206 -8.746 2.676 1.00 84.25 89 VAL A O 1
ATOM 679 N N . LEU A 1 90 ? -3.988 -8.401 2.852 1.00 86.62 90 LEU A N 1
ATOM 680 C CA . LEU A 1 90 ? -3.931 -8.563 4.307 1.00 86.62 90 LEU A CA 1
ATOM 681 C C . LEU A 1 90 ? -4.782 -7.514 5.029 1.00 86.62 90 LEU A C 1
ATOM 683 O O . LEU A 1 90 ? -5.499 -7.858 5.967 1.00 86.62 90 LEU A O 1
ATOM 687 N N . GLY A 1 91 ? -4.757 -6.262 4.569 1.00 83.50 91 GLY A N 1
ATOM 688 C CA . GLY A 1 91 ? -5.611 -5.194 5.084 1.00 83.50 91 GLY A CA 1
ATOM 689 C C . GLY A 1 91 ? -7.093 -5.543 4.960 1.00 83.50 91 GLY A C 1
ATOM 690 O O . GLY A 1 91 ? -7.820 -5.506 5.947 1.00 83.50 91 GLY A O 1
ATOM 691 N N . GLU A 1 92 ? -7.550 -5.977 3.787 1.00 82.44 92 GLU A N 1
ATOM 692 C CA . GLU A 1 92 ? -8.951 -6.382 3.606 1.00 82.44 92 GLU A CA 1
ATOM 693 C C . GLU A 1 92 ? -9.320 -7.589 4.494 1.00 82.44 92 GLU A C 1
ATOM 695 O O . GLU A 1 92 ? -10.412 -7.632 5.066 1.00 82.44 92 GLU A O 1
ATOM 700 N N . TYR A 1 93 ? -8.408 -8.550 4.672 1.00 84.56 93 TYR A N 1
ATOM 701 C CA . TYR A 1 93 ? -8.620 -9.708 5.545 1.00 84.56 93 TYR A CA 1
ATOM 702 C C . TYR A 1 93 ? -8.756 -9.315 7.023 1.00 84.56 93 TYR A C 1
ATOM 704 O O . TYR A 1 93 ? -9.734 -9.687 7.677 1.00 84.56 93 TYR A O 1
ATOM 712 N N . VAL A 1 94 ? -7.830 -8.501 7.538 1.00 84.25 94 VAL A N 1
ATOM 713 C CA . VAL A 1 94 ? -7.894 -7.958 8.904 1.00 84.25 94 VAL A CA 1
ATOM 714 C C . VAL A 1 94 ? -9.171 -7.136 9.094 1.00 84.25 94 VAL A C 1
ATOM 716 O O . VAL A 1 94 ? -9.807 -7.217 10.144 1.00 84.25 94 VAL A O 1
ATOM 719 N N . GLY A 1 95 ? -9.613 -6.419 8.060 1.00 81.25 95 GLY A N 1
ATOM 720 C CA . GLY A 1 95 ? -10.865 -5.671 8.078 1.00 81.25 95 GLY A CA 1
ATOM 721 C C . GLY A 1 95 ? -12.089 -6.562 8.267 1.00 81.25 95 GLY A C 1
ATOM 722 O O . GLY A 1 95 ? -12.956 -6.257 9.085 1.00 81.25 95 GLY A O 1
ATOM 723 N N . ARG A 1 96 ? -12.148 -7.703 7.570 1.00 77.69 96 ARG A N 1
ATOM 724 C CA . ARG A 1 96 ? -13.229 -8.688 7.751 1.00 77.69 96 ARG A CA 1
ATOM 725 C C . ARG A 1 96 ? -13.217 -9.306 9.148 1.00 77.69 96 ARG A C 1
ATOM 727 O O . ARG A 1 96 ? -14.287 -9.460 9.738 1.00 77.69 96 ARG A O 1
ATOM 734 N N . ILE A 1 97 ? -12.038 -9.628 9.690 1.00 83.00 97 ILE A N 1
ATOM 735 C CA . ILE A 1 97 ? -11.902 -10.129 11.070 1.00 83.00 97 ILE A CA 1
ATOM 736 C C . ILE A 1 97 ? -12.457 -9.095 12.046 1.00 83.00 97 ILE A C 1
ATOM 738 O O . ILE A 1 97 ? -13.271 -9.418 12.906 1.00 83.00 97 ILE A O 1
ATOM 742 N N . TYR A 1 98 ? -12.063 -7.840 11.870 1.00 79.62 98 TYR A N 1
ATOM 743 C CA . TYR A 1 98 ? -12.492 -6.743 12.715 1.00 79.62 98 TYR A CA 1
ATOM 744 C C . TYR A 1 98 ? -14.022 -6.545 12.704 1.00 79.62 98 TYR A C 1
ATOM 746 O O . TYR A 1 98 ? -14.625 -6.417 13.769 1.00 79.62 98 TYR A O 1
ATOM 754 N N . ILE A 1 99 ? -14.670 -6.602 11.532 1.00 76.62 99 ILE A N 1
ATOM 755 C CA . ILE A 1 99 ? -16.143 -6.579 11.426 1.00 76.62 99 ILE A CA 1
ATOM 756 C C . ILE A 1 99 ? -16.761 -7.790 12.142 1.00 76.62 99 ILE A C 1
ATOM 758 O O . ILE A 1 99 ? -17.746 -7.642 12.859 1.00 76.62 99 ILE A O 1
ATOM 762 N N . SER A 1 100 ? -16.171 -8.976 11.973 1.00 76.31 100 SER A N 1
ATOM 763 C CA . SER A 1 100 ? -16.680 -10.224 12.557 1.00 76.31 100 SER A CA 1
ATOM 764 C C . SER A 1 100 ? -16.636 -10.217 14.088 1.00 76.31 100 SER A C 1
ATOM 766 O O . SER A 1 100 ? -17.547 -10.741 14.728 1.00 76.31 100 SER A O 1
ATOM 768 N N . LEU A 1 101 ? -15.606 -9.599 14.673 1.00 79.38 101 LEU A N 1
ATOM 769 C CA . LEU A 1 101 ? -15.476 -9.409 16.121 1.00 79.38 101 LEU A CA 1
ATOM 770 C C . LEU A 1 101 ? -16.457 -8.360 16.661 1.00 79.38 101 LEU A C 1
ATOM 772 O O . LEU A 1 101 ? -16.960 -8.507 17.770 1.00 79.38 101 LEU A O 1
ATOM 776 N N . ASN A 1 102 ? -16.746 -7.321 15.874 1.00 71.69 102 ASN A N 1
ATOM 777 C CA . ASN A 1 102 ? -17.655 -6.234 16.241 1.00 71.69 102 ASN A CA 1
ATOM 778 C C . ASN A 1 102 ? -19.125 -6.494 15.888 1.00 71.69 102 ASN A C 1
ATOM 780 O O . ASN A 1 102 ? -19.903 -5.542 15.862 1.00 71.69 102 ASN A O 1
ATOM 784 N N . ASN A 1 103 ? -19.523 -7.745 15.624 1.00 59.47 103 ASN A N 1
ATOM 785 C CA . ASN A 1 103 ? -20.922 -8.133 15.423 1.00 59.47 103 ASN A CA 1
ATOM 786 C C . ASN A 1 103 ? -21.770 -7.784 16.665 1.00 59.47 103 ASN A C 1
ATOM 788 O O . ASN A 1 103 ? -22.034 -8.621 17.529 1.00 59.47 103 ASN A O 1
ATOM 792 N N . LEU A 1 104 ? -22.216 -6.529 16.742 1.00 61.38 104 LEU A N 1
ATOM 793 C CA . LEU A 1 104 ? -23.328 -6.111 17.577 1.00 61.38 104 LEU A CA 1
ATOM 794 C C . LEU A 1 104 ? -24.562 -6.906 17.120 1.00 61.38 104 LEU A C 1
ATOM 796 O O . LEU A 1 104 ? -24.767 -7.065 15.913 1.00 61.38 104 LEU A O 1
ATOM 800 N N . PRO A 1 105 ? -25.388 -7.412 18.049 1.00 63.19 105 PRO A N 1
ATOM 801 C CA . PRO A 1 105 ? -26.574 -8.182 17.697 1.00 63.19 105 PRO A CA 1
ATOM 802 C C . PRO A 1 105 ? -27.449 -7.391 16.713 1.00 63.19 105 PRO A C 1
ATOM 804 O O . PRO A 1 105 ? -27.802 -6.242 16.975 1.00 63.19 105 PRO A O 1
ATOM 807 N N . GLN A 1 106 ? -27.803 -8.014 15.579 1.00 62.78 106 GLN A N 1
ATOM 808 C CA . GLN A 1 106 ? -28.610 -7.404 14.504 1.00 62.78 106 GLN A CA 1
ATOM 809 C C . GLN A 1 106 ? -30.012 -6.967 14.950 1.00 62.78 106 GLN A C 1
ATOM 811 O O . GLN A 1 106 ? -30.723 -6.292 14.208 1.00 62.78 106 GLN A O 1
ATOM 816 N N . PHE A 1 107 ? -30.433 -7.365 16.144 1.00 67.56 107 PHE A N 1
ATOM 817 C CA . PHE A 1 107 ? -31.740 -7.059 16.679 1.00 67.56 107 PHE A CA 1
ATOM 818 C C . PHE A 1 107 ? -31.626 -6.727 18.163 1.00 67.56 107 PHE A C 1
ATOM 820 O O . PHE A 1 107 ? -30.928 -7.385 18.933 1.00 67.56 107 PHE A O 1
ATOM 827 N N . LEU A 1 108 ? -32.356 -5.692 18.563 1.00 75.94 108 LEU A N 1
ATOM 828 C CA . LEU A 1 108 ? -32.595 -5.359 19.957 1.00 75.94 108 LEU A CA 1
ATOM 829 C C . LEU A 1 108 ? -34.026 -5.802 20.255 1.00 75.94 108 LEU A C 1
ATOM 831 O O . LEU A 1 108 ? -34.979 -5.212 19.743 1.00 75.94 108 LEU A O 1
ATOM 835 N N . ILE A 1 109 ? -34.187 -6.877 21.030 1.00 77.50 109 ILE A N 1
ATOM 836 C CA . ILE A 1 109 ? -35.516 -7.325 21.455 1.00 77.50 109 ILE A CA 1
ATOM 837 C C . ILE A 1 109 ? -36.060 -6.261 22.410 1.00 77.50 109 ILE A C 1
ATOM 839 O O . ILE A 1 109 ? -35.597 -6.144 23.542 1.00 77.50 109 ILE A O 1
ATOM 843 N N . ARG A 1 110 ? -37.009 -5.448 21.935 1.00 76.81 110 ARG A N 1
ATOM 844 C CA . ARG A 1 110 ? -37.618 -4.378 22.738 1.00 76.81 110 ARG A CA 1
ATOM 845 C C . ARG A 1 110 ? -38.604 -4.904 23.773 1.00 76.81 110 ARG A C 1
ATOM 847 O O . ARG A 1 110 ? -38.675 -4.345 24.856 1.00 76.81 110 ARG A O 1
ATOM 854 N N . GLU A 1 111 ? -39.337 -5.965 23.454 1.00 79.44 111 GLU A N 1
ATOM 855 C CA . GLU A 1 111 ? -40.302 -6.578 24.365 1.00 79.44 111 GLU A CA 1
ATOM 856 C C . GLU A 1 111 ? -40.583 -8.023 23.947 1.00 79.44 111 GLU A C 1
ATOM 858 O O . GLU A 1 111 ? -40.792 -8.309 22.767 1.00 79.44 111 GLU A O 1
ATOM 863 N N . VAL A 1 112 ? -40.626 -8.930 24.925 1.00 79.44 112 VAL A N 1
ATOM 864 C CA . VAL A 1 112 ? -41.095 -10.309 24.748 1.00 79.44 112 VAL A CA 1
ATOM 865 C C . VAL A 1 112 ? -42.463 -10.415 25.413 1.00 79.44 112 VAL A C 1
ATOM 867 O O . VAL A 1 112 ? -42.561 -10.426 26.640 1.00 79.44 112 VAL A O 1
ATOM 870 N N . LYS A 1 113 ? -43.539 -10.507 24.625 1.00 77.94 113 LYS A N 1
ATOM 871 C CA . LYS A 1 113 ? -44.855 -10.871 25.167 1.00 77.94 113 LYS A CA 1
ATOM 872 C C . LYS A 1 113 ? -44.896 -12.379 25.382 1.00 77.94 113 LYS A C 1
ATOM 874 O O . LYS A 1 113 ? -45.124 -13.136 24.445 1.00 77.94 113 LYS A O 1
ATOM 879 N N . SER A 1 114 ? -44.684 -12.805 26.625 1.00 68.12 114 SER A N 1
ATOM 880 C CA . SER A 1 114 ? -44.990 -14.174 27.036 1.00 68.12 114 SER A CA 1
ATOM 881 C C . SER A 1 114 ? -46.506 -14.363 26.984 1.00 68.12 114 SER A C 1
ATOM 883 O O . SER A 1 114 ? -47.250 -13.735 27.744 1.00 68.12 114 SER A O 1
ATOM 885 N N . GLY A 1 115 ? -46.977 -15.163 26.028 1.00 61.78 115 GLY A N 1
ATOM 886 C CA . GLY A 1 115 ? -48.371 -15.570 25.966 1.00 61.78 115 GLY A CA 1
ATOM 887 C C . GLY A 1 115 ? -48.690 -16.368 27.221 1.00 61.78 115 GLY A C 1
ATOM 888 O O . GLY A 1 115 ? -48.165 -17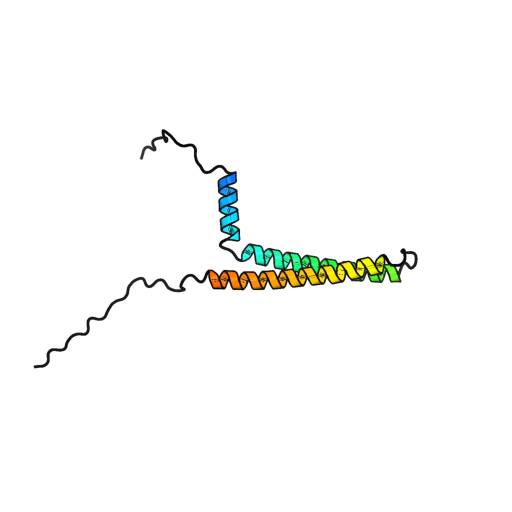.460 27.409 1.00 61.78 115 GLY A O 1
ATOM 889 N N . LYS A 1 116 ? -49.536 -15.823 28.101 1.00 52.25 116 LYS A N 1
ATOM 890 C CA . LYS A 1 116 ? -50.158 -16.634 29.145 1.00 52.25 116 LYS A CA 1
ATOM 891 C C . LYS A 1 116 ? -50.972 -17.708 28.433 1.00 52.25 116 LYS A C 1
ATOM 893 O O . LYS A 1 116 ? -52.006 -17.390 27.847 1.00 52.25 116 LYS A O 1
ATOM 898 N N . GLU A 1 117 ? -50.505 -18.953 28.481 1.00 59.22 117 GLU A N 1
ATOM 899 C CA . GLU A 1 117 ? -51.355 -20.111 28.239 1.00 59.22 117 GLU A CA 1
ATOM 900 C C . GLU A 1 117 ? -52.587 -19.956 29.128 1.00 59.22 117 GLU A C 1
ATOM 902 O O . GLU A 1 117 ? -52.518 -20.005 30.360 1.00 59.22 117 GLU A O 1
ATOM 907 N N . GLN A 1 118 ? -53.725 -19.697 28.489 1.00 54.16 118 GLN A N 1
ATOM 908 C CA . GLN A 1 118 ? -55.015 -19.879 29.118 1.00 54.16 118 GLN A CA 1
ATOM 909 C C . GLN A 1 118 ? -55.100 -21.360 29.474 1.00 54.16 118 GLN A C 1
ATOM 911 O O . GLN A 1 118 ? -55.334 -22.203 28.611 1.00 54.16 118 GLN A O 1
ATOM 916 N N . LYS A 1 119 ? -54.896 -21.679 30.757 1.00 49.25 119 LYS A N 1
ATOM 917 C CA . LYS A 1 119 ? -55.401 -22.921 31.336 1.00 49.25 119 LYS A CA 1
ATOM 918 C C . LYS A 1 119 ? -56.912 -22.910 31.133 1.00 49.25 119 LYS A C 1
ATOM 920 O O . LYS A 1 119 ? -57.644 -22.281 31.895 1.00 49.25 119 LYS A O 1
ATOM 925 N N . GLY A 1 120 ? -57.352 -23.552 30.056 1.00 44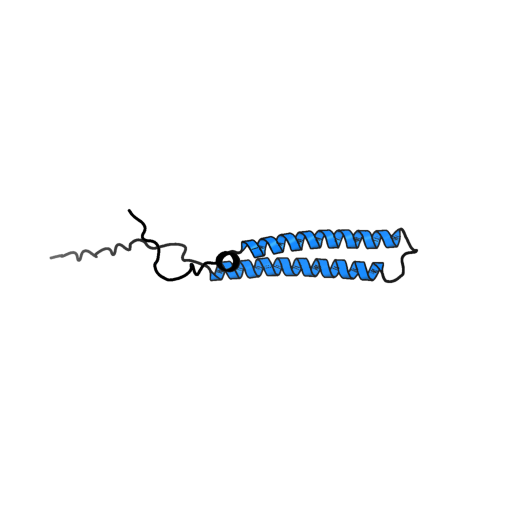.66 120 GLY A N 1
ATOM 926 C CA . GLY A 1 120 ? -58.749 -23.843 29.805 1.00 44.66 120 GLY A CA 1
ATOM 927 C C . GLY A 1 120 ? -59.271 -24.704 30.944 1.00 44.66 120 GLY A C 1
ATOM 928 O O . GLY A 1 120 ? -58.913 -25.873 31.060 1.00 44.66 120 GLY A O 1
ATOM 929 N N . GLY A 1 121 ? -60.108 -24.106 31.787 1.00 50.34 121 GLY A N 1
ATOM 930 C CA . GLY A 1 121 ? -61.033 -24.856 32.615 1.00 50.34 121 GLY A CA 1
ATOM 931 C C . GLY A 1 121 ? -62.023 -25.583 31.708 1.00 50.34 121 GLY A C 1
ATOM 932 O O . GLY A 1 121 ? -62.847 -24.956 31.047 1.00 50.34 121 GLY A O 1
ATOM 933 N N . ARG A 1 122 ? -61.926 -26.908 31.677 1.00 48.25 122 ARG A N 1
ATOM 934 C CA . ARG A 1 122 ? -63.060 -27.823 31.507 1.00 48.25 122 ARG A CA 1
ATOM 935 C C . ARG A 1 122 ? -63.143 -28.559 32.844 1.00 48.25 122 ARG A C 1
ATOM 937 O O . ARG A 1 122 ? -62.113 -29.044 33.305 1.00 48.25 122 ARG A O 1
ATOM 944 N N . GLN A 1 123 ? -64.170 -28.255 33.640 1.00 42.84 123 GLN A N 1
ATOM 945 C CA . GLN A 1 123 ? -65.411 -29.042 33.711 1.00 42.84 123 GLN A CA 1
ATOM 946 C C . GLN A 1 123 ? -65.110 -30.511 33.965 1.00 42.84 123 GLN A C 1
ATOM 948 O O . GLN A 1 123 ? -64.578 -31.152 33.034 1.00 42.84 123 GLN A O 1
#

Secondary structure (DSSP, 8-state):
---PPPSS---S--HHHHHHHHHHHHHHS-SHHHHHHHHHHHHHHHHHHHHHHHHHHHHHH-TTS-TTHHHHHHHHHHHHHHHHHHHHHHHHHHHHHHHHHT---S-----------------

Sequence (123 aa):
VQHRERKTGRSGYTLKKLLSLWSNNLTAFSVIPLRIATFIGMGVSVIGFITAIVTVVNKLLHPEVMDGWSSLMAVLLVVGGLLMLLIGVLGEYVGRIYISLNNLPQFLIREVKSGKEQKGGRQ